Protein AF-A0A946EZR3-F1 (afdb_monomer_lite)

Structure (mmCIF, N/CA/C/O backbone):
data_AF-A0A946EZR3-F1
#
_entry.id   AF-A0A946EZR3-F1
#
loop_
_atom_site.group_PDB
_atom_site.id
_atom_site.type_symbol
_atom_site.label_atom_id
_atom_site.label_alt_id
_atom_site.label_comp_id
_atom_site.label_asym_id
_atom_site.label_entity_id
_atom_site.label_seq_id
_atom_site.pdbx_PDB_ins_code
_atom_site.Cartn_x
_atom_site.Cartn_y
_atom_site.Cartn_z
_atom_site.occupancy
_atom_site.B_iso_or_equiv
_atom_site.auth_seq_id
_atom_site.auth_comp_id
_atom_site.auth_asym_id
_atom_site.auth_atom_id
_atom_site.pdbx_PDB_model_num
ATOM 1 N N . MET A 1 1 ? 6.181 1.613 -22.749 1.00 43.22 1 MET A N 1
ATOM 2 C CA . MET A 1 1 ? 6.421 1.674 -21.295 1.00 43.22 1 MET A CA 1
ATOM 3 C C . MET A 1 1 ? 5.656 0.525 -20.682 1.00 43.22 1 MET A C 1
ATOM 5 O O . MET A 1 1 ? 4.433 0.528 -20.762 1.00 43.22 1 MET A O 1
ATOM 9 N N . GLU A 1 2 ? 6.360 -0.492 -20.198 1.00 53.72 2 GLU A N 1
ATOM 10 C CA . GLU A 1 2 ? 5.733 -1.619 -19.510 1.00 53.72 2 GLU A CA 1
ATOM 11 C C . GLU A 1 2 ? 5.399 -1.191 -18.083 1.00 53.72 2 GLU A C 1
ATOM 13 O O . GLU A 1 2 ? 6.247 -0.687 -17.352 1.00 53.72 2 GLU A O 1
ATOM 18 N N . ILE A 1 3 ? 4.123 -1.305 -17.731 1.00 56.41 3 ILE A N 1
ATOM 19 C CA . ILE A 1 3 ? 3.620 -0.977 -16.400 1.00 56.41 3 ILE A CA 1
ATOM 20 C C . ILE A 1 3 ? 3.815 -2.229 -15.549 1.00 56.41 3 ILE A C 1
ATOM 22 O O . ILE A 1 3 ? 3.412 -3.315 -15.976 1.00 56.41 3 ILE A O 1
ATOM 26 N N . LEU A 1 4 ? 4.410 -2.087 -14.363 1.00 61.78 4 LEU A N 1
ATOM 27 C CA . LEU A 1 4 ? 4.542 -3.196 -13.421 1.00 61.78 4 LEU A CA 1
ATOM 28 C C . LEU A 1 4 ? 3.148 -3.775 -13.125 1.00 61.78 4 LEU A C 1
ATOM 30 O O . LEU A 1 4 ? 2.262 -3.066 -12.640 1.00 61.78 4 LEU A O 1
ATOM 34 N N . LYS A 1 5 ? 2.941 -5.057 -13.435 1.00 61.09 5 LYS A N 1
ATOM 35 C CA . LYS A 1 5 ? 1.716 -5.767 -13.059 1.00 61.09 5 LYS A CA 1
ATOM 36 C C . LYS A 1 5 ? 1.829 -6.188 -11.601 1.00 61.09 5 LYS A C 1
ATOM 38 O O . LYS A 1 5 ? 2.818 -6.805 -11.217 1.00 61.09 5 LYS A O 1
ATOM 43 N N . ILE A 1 6 ? 0.819 -5.854 -10.800 1.00 61.94 6 ILE A N 1
ATOM 44 C CA . ILE A 1 6 ? 0.803 -6.172 -9.366 1.00 61.94 6 ILE A CA 1
ATOM 45 C C . ILE A 1 6 ? 0.825 -7.692 -9.138 1.00 61.94 6 ILE A C 1
ATOM 47 O O . ILE A 1 6 ? 1.426 -8.140 -8.171 1.00 61.94 6 ILE A O 1
ATOM 51 N N . ASP A 1 7 ? 0.293 -8.486 -10.070 1.00 59.16 7 ASP A N 1
ATOM 52 C CA . ASP A 1 7 ? 0.369 -9.954 -10.048 1.00 59.16 7 ASP A CA 1
ATOM 53 C C . ASP A 1 7 ? 1.803 -10.521 -10.056 1.00 59.16 7 ASP A C 1
ATOM 55 O O . ASP A 1 7 ? 2.008 -11.674 -9.681 1.00 59.16 7 ASP A O 1
ATOM 59 N N . ASP A 1 8 ? 2.801 -9.726 -10.458 1.00 59.50 8 ASP A N 1
ATOM 60 C CA . ASP A 1 8 ? 4.216 -10.121 -10.464 1.00 59.50 8 ASP A CA 1
ATOM 61 C C . ASP A 1 8 ? 4.951 -9.731 -9.161 1.00 59.50 8 ASP A C 1
ATOM 63 O O . ASP A 1 8 ? 6.110 -10.099 -8.948 1.00 59.50 8 ASP A O 1
ATOM 67 N N . LEU A 1 9 ? 4.292 -8.995 -8.252 1.00 63.41 9 LEU A N 1
ATOM 68 C CA . LEU A 1 9 ? 4.863 -8.656 -6.948 1.00 63.41 9 LEU A CA 1
ATOM 69 C C . LEU A 1 9 ? 4.867 -9.892 -6.048 1.00 63.41 9 LEU A C 1
ATOM 71 O O . LEU A 1 9 ? 3.838 -10.366 -5.570 1.00 63.41 9 LEU A O 1
ATOM 75 N N . LYS A 1 10 ? 6.069 -10.399 -5.778 1.00 65.62 10 LYS A N 1
ATOM 76 C CA . LYS A 1 10 ? 6.295 -11.431 -4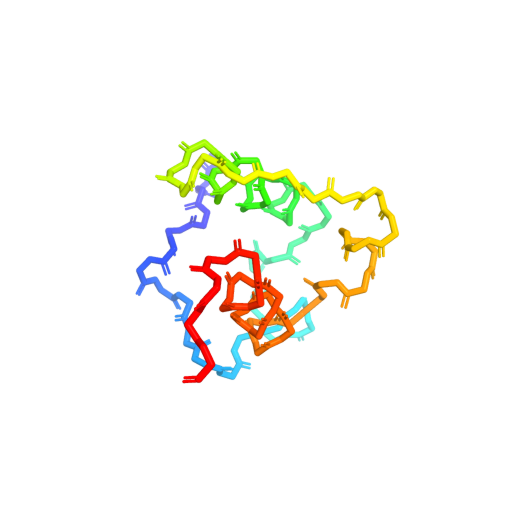.770 1.00 65.62 10 LYS A CA 1
ATOM 77 C C . LYS A 1 10 ? 6.362 -10.787 -3.383 1.00 65.62 10 LYS A C 1
ATOM 79 O O . LYS A 1 10 ? 6.717 -9.616 -3.265 1.00 65.62 10 LYS A O 1
ATOM 84 N N . PRO A 1 11 ? 6.147 -11.558 -2.304 1.00 62.03 11 PRO A N 1
ATOM 85 C CA . PRO A 1 11 ? 6.299 -11.054 -0.937 1.00 62.03 11 PRO A CA 1
ATOM 86 C C . PRO A 1 11 ? 7.683 -10.451 -0.651 1.00 62.03 11 PRO A C 1
ATOM 88 O O . PRO A 1 11 ? 7.817 -9.586 0.205 1.00 62.03 11 PRO A O 1
ATOM 91 N N . ASN A 1 12 ? 8.718 -10.898 -1.375 1.00 62.06 12 ASN A N 1
ATOM 92 C CA . ASN A 1 12 ? 10.085 -10.391 -1.242 1.00 62.06 12 ASN A CA 1
ATOM 93 C C . ASN A 1 12 ? 10.412 -9.207 -2.170 1.00 62.06 12 ASN A C 1
ATOM 95 O O . ASN A 1 12 ? 11.572 -8.779 -2.209 1.00 62.06 12 ASN A O 1
ATOM 99 N N . SER A 1 13 ? 9.435 -8.742 -2.951 1.00 64.75 13 SER A N 1
ATOM 100 C CA . SER A 1 13 ? 9.604 -7.617 -3.855 1.00 64.75 13 SER A CA 1
ATOM 101 C C . SER A 1 13 ? 9.731 -6.332 -3.044 1.00 64.75 13 SER A C 1
ATOM 103 O O . SER A 1 13 ? 8.934 -6.035 -2.151 1.00 64.75 13 SER A O 1
ATOM 105 N N . SER A 1 14 ? 10.752 -5.561 -3.385 1.00 61.66 14 SER A N 1
ATOM 106 C CA . SER A 1 14 ? 11.076 -4.279 -2.770 1.00 61.66 14 SER A CA 1
ATOM 107 C C . SER A 1 14 ? 11.621 -3.355 -3.846 1.00 61.66 14 SER A C 1
ATOM 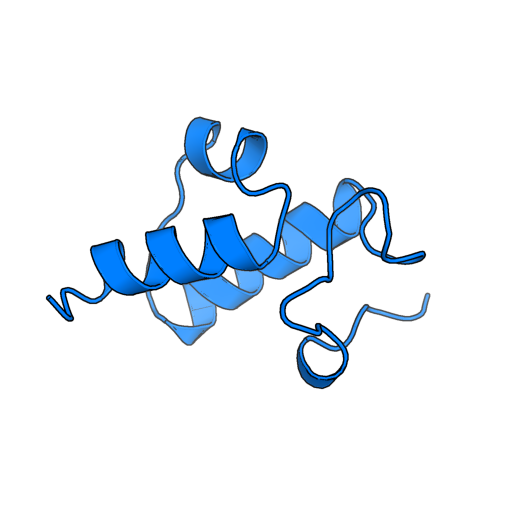109 O O . SER A 1 14 ? 12.157 -3.835 -4.849 1.00 61.66 14 SER A O 1
ATOM 111 N N . LEU A 1 15 ? 11.592 -2.049 -3.580 1.00 62.53 15 LEU A N 1
ATOM 112 C CA . LEU A 1 15 ? 12.162 -1.001 -4.437 1.00 62.53 15 LEU A CA 1
ATOM 113 C C . LEU A 1 15 ? 13.596 -1.320 -4.917 1.00 62.53 15 LEU A C 1
ATOM 115 O O . LEU A 1 15 ? 14.005 -0.934 -6.000 1.00 62.53 15 LEU A O 1
ATOM 119 N N . ASN A 1 16 ? 14.363 -2.060 -4.110 1.00 58.94 16 ASN A N 1
ATOM 120 C CA . ASN A 1 16 ? 15.760 -2.413 -4.381 1.00 58.94 16 ASN A CA 1
ATOM 121 C C . ASN A 1 16 ? 15.955 -3.764 -5.107 1.00 58.94 16 ASN A C 1
ATOM 123 O O . ASN A 1 16 ? 17.061 -4.091 -5.521 1.00 58.94 16 ASN A O 1
ATOM 127 N N . LYS A 1 17 ? 14.912 -4.597 -5.209 1.00 58.91 17 LYS A N 1
ATOM 128 C CA . LYS A 1 17 ? 14.992 -5.956 -5.786 1.00 58.91 17 LYS A CA 1
ATOM 129 C C . LYS A 1 17 ? 14.138 -6.144 -7.032 1.00 58.91 17 LYS A C 1
ATOM 131 O O . LYS A 1 17 ? 14.352 -7.100 -7.772 1.00 58.91 17 LYS A O 1
ATOM 136 N N . THR A 1 18 ? 13.157 -5.278 -7.243 1.00 63.53 18 THR A N 1
ATOM 137 C CA . THR A 1 18 ? 12.244 -5.356 -8.377 1.00 63.53 18 THR A CA 1
ATOM 138 C C . THR A 1 18 ? 12.645 -4.297 -9.389 1.00 63.53 18 THR A C 1
ATOM 140 O O . THR A 1 18 ? 12.471 -3.111 -9.139 1.00 63.53 18 THR A O 1
ATOM 143 N N . GLU A 1 19 ? 13.152 -4.745 -10.537 1.00 61.06 19 GLU A N 1
ATOM 144 C CA . GLU A 1 19 ? 13.734 -3.929 -11.622 1.00 61.06 19 GLU A CA 1
ATOM 145 C C . GLU A 1 19 ? 12.786 -2.859 -12.202 1.00 61.06 19 GLU A C 1
ATOM 147 O O . GLU A 1 19 ? 13.200 -2.005 -12.969 1.00 61.06 19 GLU A O 1
ATOM 152 N N . ASN A 1 20 ? 11.511 -2.895 -11.820 1.00 61.72 20 ASN A N 1
ATOM 153 C CA . ASN A 1 20 ? 10.457 -2.006 -12.290 1.00 61.72 20 ASN A CA 1
ATOM 154 C C . ASN A 1 20 ? 9.769 -1.248 -11.139 1.00 61.72 20 ASN A C 1
ATOM 156 O O . ASN A 1 20 ? 8.707 -0.661 -11.341 1.00 61.72 20 ASN A O 1
ATOM 160 N N . TRP A 1 21 ? 10.318 -1.263 -9.922 1.00 69.88 21 TRP A N 1
ATOM 161 C CA . TRP A 1 21 ? 9.775 -0.518 -8.783 1.00 69.88 21 TRP A CA 1
ATOM 162 C C . TRP A 1 21 ? 10.556 0.781 -8.532 1.00 69.88 21 TRP A C 1
ATOM 164 O O . TRP A 1 21 ? 11.024 1.037 -7.432 1.00 69.88 21 TRP A O 1
ATOM 174 N N . ASP A 1 22 ? 10.656 1.636 -9.550 1.00 73.19 22 ASP A N 1
ATOM 175 C CA . ASP A 1 22 ? 11.154 3.012 -9.427 1.00 73.19 22 ASP A CA 1
ATOM 176 C C . ASP A 1 22 ? 10.128 3.955 -8.777 1.00 73.19 22 ASP A C 1
ATOM 178 O O . ASP A 1 22 ? 8.948 3.624 -8.641 1.00 73.19 22 ASP A O 1
ATOM 182 N N . SER A 1 23 ? 10.543 5.182 -8.441 1.00 73.94 23 SER A N 1
ATOM 183 C CA . SER A 1 23 ? 9.696 6.203 -7.802 1.00 73.94 23 SER A CA 1
ATOM 184 C C . SER A 1 23 ? 8.358 6.451 -8.516 1.00 73.94 23 SER A C 1
ATOM 186 O O . SER A 1 23 ? 7.347 6.686 -7.859 1.00 73.94 23 SER A O 1
ATOM 188 N N . LEU A 1 24 ? 8.315 6.369 -9.853 1.00 79.56 24 LEU A N 1
ATOM 189 C CA . LEU A 1 24 ? 7.070 6.519 -10.620 1.00 79.56 24 LEU A CA 1
ATOM 190 C C . LEU A 1 24 ? 6.137 5.315 -10.459 1.00 79.56 24 LEU A C 1
ATOM 192 O O . LEU A 1 24 ? 4.953 5.489 -10.177 1.00 79.56 24 LEU A O 1
ATOM 196 N N . ASN A 1 25 ? 6.662 4.096 -10.602 1.00 77.75 25 ASN A N 1
ATOM 197 C CA . ASN A 1 25 ? 5.863 2.883 -10.433 1.00 77.75 25 ASN A CA 1
ATOM 198 C C . ASN A 1 25 ? 5.414 2.714 -8.981 1.00 77.75 25 ASN A C 1
ATOM 200 O O . ASN A 1 25 ? 4.293 2.280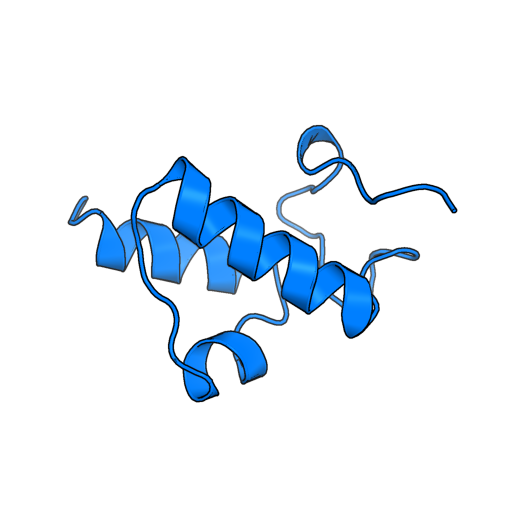 -8.746 1.00 77.75 25 ASN A O 1
ATOM 204 N N . HIS A 1 26 ? 6.222 3.152 -8.014 1.00 81.50 26 HIS A N 1
ATOM 205 C CA . HIS A 1 26 ? 5.830 3.217 -6.613 1.00 81.50 26 HIS A CA 1
ATOM 206 C C . HIS A 1 26 ? 4.554 4.052 -6.419 1.00 81.50 26 HIS A C 1
ATOM 208 O O . HIS A 1 26 ? 3.588 3.565 -5.840 1.00 81.50 26 HIS A O 1
ATOM 214 N N . LEU A 1 27 ? 4.506 5.274 -6.962 1.00 83.81 27 LEU A N 1
ATOM 215 C CA . LEU A 1 27 ? 3.318 6.131 -6.874 1.00 83.81 27 LEU A CA 1
ATOM 216 C C . LEU A 1 27 ? 2.099 5.516 -7.575 1.00 83.81 27 LEU A C 1
ATOM 218 O O . LEU A 1 27 ? 0.984 5.607 -7.063 1.00 83.81 27 LEU A O 1
ATOM 222 N N . ILE A 1 28 ? 2.305 4.857 -8.719 1.00 84.06 28 ILE A N 1
ATOM 223 C CA . ILE A 1 28 ? 1.234 4.161 -9.447 1.00 84.06 28 ILE A CA 1
ATOM 224 C C . ILE A 1 28 ? 0.675 2.998 -8.618 1.00 84.06 28 ILE A C 1
ATOM 226 O O . ILE A 1 28 ? -0.542 2.828 -8.569 1.00 84.06 28 ILE A O 1
ATOM 230 N N . ILE A 1 29 ? 1.536 2.218 -7.955 1.00 81.44 29 ILE A N 1
ATOM 231 C CA . ILE A 1 29 ? 1.124 1.125 -7.064 1.00 81.44 29 ILE A CA 1
ATOM 232 C C . ILE A 1 29 ? 0.280 1.684 -5.922 1.00 81.44 29 ILE A C 1
ATOM 234 O O . ILE A 1 29 ? -0.839 1.215 -5.730 1.00 81.44 29 ILE A O 1
ATOM 238 N N . MET A 1 30 ? 0.762 2.716 -5.218 1.00 86.50 30 MET A N 1
ATOM 239 C CA . MET A 1 30 ? 0.013 3.326 -4.112 1.00 86.50 30 MET A CA 1
ATOM 240 C C . MET A 1 30 ? -1.351 3.823 -4.580 1.00 86.50 30 MET A C 1
ATOM 242 O O . MET A 1 30 ? -2.363 3.442 -4.006 1.00 86.50 30 MET A O 1
ATOM 246 N N . SER A 1 31 ? -1.396 4.579 -5.679 1.00 86.31 31 SER A N 1
ATOM 247 C CA . SER A 1 31 ? -2.649 5.121 -6.209 1.00 86.31 31 SER A CA 1
ATOM 248 C C . SER A 1 31 ? -3.641 4.029 -6.633 1.00 86.31 31 SER A C 1
ATOM 250 O O . SER A 1 31 ? -4.843 4.159 -6.399 1.00 86.31 31 SER A O 1
ATOM 252 N N . ARG A 1 32 ? -3.158 2.923 -7.217 1.00 86.00 32 ARG A N 1
ATOM 253 C CA . ARG A 1 32 ? -4.008 1.766 -7.536 1.00 86.00 32 ARG A CA 1
ATOM 254 C C . ARG A 1 32 ? -4.542 1.090 -6.284 1.00 86.00 32 ARG A C 1
ATOM 256 O O . ARG A 1 32 ? -5.721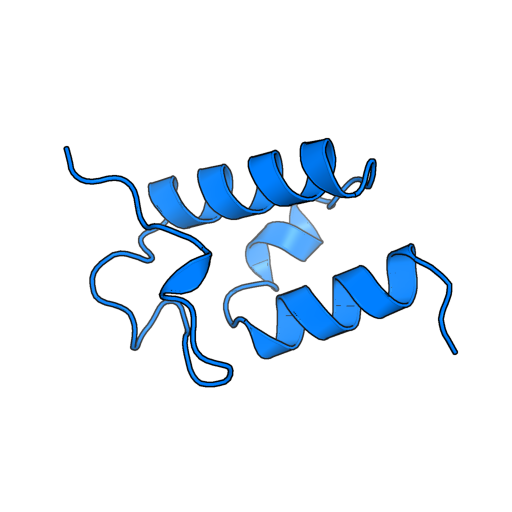 0.769 -6.252 1.00 86.00 32 ARG A O 1
ATOM 263 N N . LEU A 1 33 ? -3.708 0.900 -5.267 1.00 85.81 33 LEU A N 1
ATOM 264 C CA . LEU A 1 33 ? -4.125 0.302 -4.000 1.00 85.81 33 LEU A CA 1
ATOM 265 C C . LEU A 1 33 ? -5.158 1.175 -3.276 1.00 85.81 33 LEU A C 1
ATOM 267 O O . LEU A 1 33 ? -6.144 0.649 -2.769 1.00 85.81 33 LEU A O 1
ATOM 271 N N . GLU A 1 34 ? -4.980 2.499 -3.278 1.00 89.75 34 GLU A N 1
ATOM 272 C CA . GLU A 1 34 ? -5.974 3.442 -2.751 1.00 89.75 34 GLU A CA 1
ATOM 273 C C . GLU A 1 34 ? -7.320 3.299 -3.457 1.00 89.75 34 GLU A C 1
ATOM 275 O O . GLU A 1 34 ? -8.357 3.272 -2.802 1.00 89.75 34 GLU A O 1
ATOM 280 N N . ASN A 1 35 ? -7.311 3.186 -4.787 1.00 88.38 35 ASN A N 1
ATOM 281 C CA . ASN A 1 35 ? -8.533 3.055 -5.572 1.00 88.38 35 ASN A CA 1
ATOM 282 C C . ASN A 1 35 ? -9.206 1.683 -5.398 1.00 88.38 35 ASN A C 1
ATOM 284 O O . ASN A 1 35 ? -10.413 1.631 -5.186 1.00 88.38 35 ASN A O 1
ATOM 288 N N . GLU A 1 36 ? -8.430 0.599 -5.444 1.00 87.62 36 GLU A N 1
ATOM 289 C CA . GLU A 1 36 ? -8.918 -0.786 -5.373 1.00 87.62 36 GLU A CA 1
ATOM 290 C C . GLU A 1 36 ? -9.495 -1.120 -3.991 1.00 87.62 36 GLU A C 1
ATOM 292 O O . GLU A 1 36 ? -10.573 -1.696 -3.874 1.00 87.62 36 GLU A O 1
ATOM 297 N N . PHE A 1 37 ? -8.801 -0.719 -2.924 1.00 86.25 37 PHE A N 1
ATOM 298 C CA . PHE A 1 37 ? -9.215 -0.999 -1.547 1.00 86.25 37 PHE A CA 1
ATOM 299 C C . PHE A 1 37 ? -9.985 0.160 -0.905 1.00 86.25 37 PHE A C 1
ATOM 301 O O . PHE A 1 37 ? -10.379 0.069 0.257 1.00 86.25 37 PHE A O 1
ATO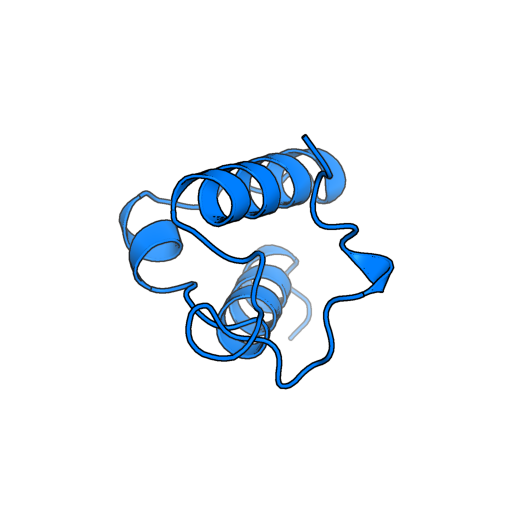M 308 N N . ASN A 1 38 ? -10.203 1.249 -1.648 1.00 88.06 38 ASN A N 1
ATOM 309 C CA . ASN A 1 38 ? -10.836 2.479 -1.174 1.00 88.06 38 ASN A CA 1
ATOM 310 C C . ASN A 1 38 ? -10.177 3.023 0.119 1.00 88.06 38 ASN A C 1
ATOM 312 O O . ASN A 1 38 ? -10.853 3.479 1.047 1.00 88.06 38 ASN A O 1
ATOM 316 N N . VAL A 1 39 ? -8.843 2.962 0.178 1.00 89.06 39 VAL A N 1
ATOM 317 C CA . VAL A 1 39 ? -8.014 3.459 1.289 1.00 89.06 39 VAL A CA 1
ATOM 318 C C . VAL A 1 39 ? -7.275 4.739 0.892 1.00 89.06 39 VAL A C 1
ATOM 320 O O . VAL A 1 39 ? -7.241 5.106 -0.278 1.00 89.06 39 VAL A O 1
ATOM 323 N N . LYS A 1 40 ? -6.676 5.439 1.862 1.00 88.50 40 LYS A N 1
ATOM 324 C CA . LYS A 1 40 ? -5.767 6.564 1.601 1.00 88.50 40 LYS A CA 1
ATOM 325 C C . LYS A 1 40 ? -4.442 6.374 2.322 1.00 88.50 40 LYS A C 1
ATOM 327 O O . LYS A 1 40 ? -4.436 6.173 3.537 1.00 88.50 40 LYS A O 1
ATOM 332 N N . PHE A 1 41 ? -3.339 6.511 1.596 1.00 87.50 41 PHE A N 1
ATOM 333 C CA . PHE A 1 41 ? -1.996 6.552 2.164 1.00 87.50 41 PHE A CA 1
ATOM 334 C C . PHE A 1 41 ? -1.563 8.003 2.364 1.00 87.50 41 PHE A C 1
ATOM 336 O O . PHE A 1 41 ? -1.844 8.887 1.554 1.00 87.50 41 PHE A O 1
ATOM 343 N N . THR A 1 42 ? -0.866 8.278 3.462 1.00 89.12 42 THR A N 1
ATOM 344 C CA . THR A 1 42 ? -0.249 9.594 3.651 1.00 89.12 42 THR A CA 1
ATOM 345 C C . THR A 1 42 ? 1.073 9.675 2.892 1.00 89.12 42 THR A C 1
ATOM 347 O O . THR A 1 42 ? 1.691 8.654 2.608 1.00 89.12 42 THR A O 1
ATOM 350 N N . ALA A 1 43 ? 1.564 10.887 2.613 1.00 85.94 43 ALA A N 1
ATOM 351 C CA . ALA A 1 43 ? 2.883 11.068 1.995 1.00 85.94 43 ALA A CA 1
ATOM 352 C C . ALA A 1 43 ? 3.996 10.340 2.775 1.00 85.94 43 ALA A C 1
ATOM 354 O O . ALA A 1 43 ? 4.854 9.700 2.179 1.00 85.94 43 ALA A O 1
ATOM 355 N N . LYS A 1 44 ? 3.908 10.353 4.111 1.00 86.06 44 LYS A N 1
ATOM 356 C CA . LYS A 1 44 ? 4.834 9.636 4.989 1.00 86.06 44 LYS A CA 1
ATOM 357 C C . LYS A 1 44 ? 4.719 8.117 4.850 1.00 86.06 44 LYS A C 1
ATOM 359 O O . LYS A 1 44 ? 5.737 7.438 4.911 1.00 86.06 44 LYS A O 1
ATOM 364 N N . ASP A 1 45 ? 3.506 7.587 4.677 1.00 85.69 45 ASP A N 1
ATOM 365 C CA . ASP A 1 45 ? 3.325 6.161 4.390 1.00 85.69 45 ASP A CA 1
ATOM 366 C C . ASP A 1 45 ? 3.992 5.831 3.057 1.00 85.69 45 ASP A C 1
ATOM 368 O O . ASP A 1 45 ? 4.855 4.970 3.024 1.00 85.69 45 ASP A O 1
ATOM 372 N N . ILE A 1 46 ? 3.698 6.576 1.990 1.00 84.94 46 ILE A N 1
ATOM 373 C CA . ILE A 1 46 ? 4.300 6.376 0.662 1.00 84.94 46 ILE A CA 1
ATOM 374 C C . ILE A 1 46 ? 5.839 6.340 0.761 1.00 84.94 46 ILE A C 1
ATOM 376 O O . ILE A 1 46 ? 6.470 5.406 0.279 1.00 84.94 46 ILE A O 1
ATOM 380 N N . GLU A 1 47 ? 6.462 7.267 1.492 1.00 83.94 47 GLU A N 1
ATOM 381 C CA . GLU A 1 47 ? 7.918 7.252 1.711 1.00 83.94 47 GLU A CA 1
ATOM 382 C C . GLU A 1 47 ? 8.434 6.022 2.486 1.00 83.94 47 GLU A C 1
ATOM 384 O O . GLU A 1 47 ? 9.567 5.589 2.275 1.00 83.94 47 GLU A O 1
ATOM 389 N N . GLN A 1 48 ? 7.632 5.444 3.384 1.00 82.75 48 GLN A N 1
ATOM 390 C CA . GLN A 1 48 ? 7.997 4.272 4.194 1.00 82.75 48 GLN A CA 1
ATOM 391 C C . GLN A 1 48 ? 7.612 2.931 3.551 1.00 82.75 48 GLN A C 1
ATOM 393 O O . GLN A 1 48 ? 8.159 1.881 3.906 1.00 82.75 48 GLN A O 1
ATOM 398 N N . LEU A 1 49 ? 6.686 2.942 2.596 1.00 85.00 49 LEU A N 1
ATOM 399 C CA . LEU A 1 49 ? 6.098 1.776 1.945 1.00 85.00 49 LEU A CA 1
ATOM 400 C C . LEU A 1 49 ? 6.966 1.245 0.785 1.00 85.00 49 LEU A C 1
ATOM 402 O O . LEU A 1 49 ? 6.479 0.896 -0.286 1.00 85.00 49 LEU A O 1
ATOM 406 N N . ILE A 1 50 ? 8.281 1.159 0.993 1.00 80.88 50 ILE A N 1
ATOM 407 C CA . ILE A 1 50 ? 9.286 0.792 -0.029 1.00 80.88 50 ILE A CA 1
ATOM 408 C C . ILE A 1 50 ? 9.420 -0.721 -0.295 1.00 80.88 50 ILE A C 1
ATOM 410 O O . ILE A 1 50 ? 10.220 -1.144 -1.133 1.00 80.88 50 ILE A O 1
ATOM 414 N N . SER A 1 51 ? 8.656 -1.541 0.426 1.00 80.06 51 SER A N 1
ATOM 415 C CA . SER A 1 51 ? 8.652 -3.004 0.335 1.00 80.06 51 SER A CA 1
ATOM 416 C C . SER A 1 51 ? 7.224 -3.523 0.347 1.00 80.06 51 SER A C 1
ATOM 418 O O . SER A 1 51 ? 6.366 -2.947 1.018 1.00 80.06 51 SER A O 1
ATOM 420 N N . PHE A 1 52 ? 6.976 -4.635 -0.351 1.00 80.38 52 PHE A N 1
ATOM 421 C CA . PHE A 1 52 ? 5.644 -5.238 -0.410 1.00 80.38 52 PHE A CA 1
ATOM 422 C C . PHE A 1 52 ? 5.120 -5.590 0.987 1.00 80.38 52 PHE A C 1
ATOM 424 O O . PHE A 1 52 ? 3.956 -5.349 1.281 1.00 80.38 52 PHE A O 1
ATOM 431 N N . GLU A 1 53 ? 5.990 -6.078 1.874 1.00 81.81 53 GLU A N 1
ATOM 432 C CA . GLU A 1 53 ? 5.644 -6.383 3.267 1.00 81.81 53 GLU A CA 1
ATOM 433 C C . GLU A 1 53 ? 5.093 -5.162 4.021 1.00 81.81 53 GLU A C 1
ATOM 435 O O . GLU A 1 53 ? 4.035 -5.247 4.643 1.00 81.81 53 GLU A O 1
ATOM 440 N N . ASN A 1 54 ? 5.754 -4.003 3.914 1.00 85.31 54 ASN A N 1
ATOM 441 C CA . ASN A 1 54 ? 5.294 -2.769 4.555 1.00 85.31 54 ASN A CA 1
ATOM 442 C C . ASN A 1 54 ? 3.925 -2.352 4.011 1.00 85.31 54 ASN A C 1
ATOM 444 O O . ASN A 1 54 ? 3.042 -1.986 4.785 1.00 85.31 54 ASN A O 1
ATOM 448 N N . ILE A 1 55 ? 3.749 -2.427 2.685 1.00 85.81 55 ILE A N 1
ATOM 449 C CA . ILE A 1 55 ? 2.480 -2.095 2.023 1.00 85.81 55 ILE A CA 1
ATOM 450 C C . ILE A 1 55 ? 1.385 -3.006 2.537 1.00 85.81 55 ILE A C 1
ATOM 452 O O . ILE A 1 55 ? 0.335 -2.524 2.945 1.00 85.81 55 ILE A O 1
ATOM 456 N N . TYR A 1 56 ? 1.643 -4.311 2.531 1.00 84.31 56 TYR A N 1
ATOM 457 C CA . TYR A 1 56 ? 0.692 -5.326 2.941 1.00 84.31 56 TYR A CA 1
ATOM 458 C C . TYR A 1 56 ? 0.258 -5.132 4.394 1.00 84.31 56 TYR A C 1
ATOM 460 O O . TYR A 1 56 ? -0.939 -5.110 4.675 1.00 84.31 56 TYR A O 1
ATOM 468 N N . ASN A 1 57 ? 1.213 -4.913 5.302 1.00 86.69 57 ASN A N 1
ATOM 469 C CA . ASN A 1 57 ? 0.920 -4.647 6.708 1.00 86.69 57 ASN A CA 1
ATOM 470 C C . ASN A 1 57 ? 0.076 -3.380 6.869 1.00 86.69 57 ASN A C 1
ATOM 472 O O . ASN A 1 57 ? -0.956 -3.420 7.534 1.00 86.69 57 ASN A O 1
ATOM 476 N N . LYS A 1 58 ? 0.446 -2.289 6.189 1.00 88.62 58 LYS A N 1
ATOM 477 C CA . LYS A 1 58 ? -0.314 -1.037 6.243 1.00 88.62 58 LYS A CA 1
ATOM 478 C C . LYS A 1 58 ? -1.732 -1.195 5.698 1.00 88.62 58 LYS A C 1
ATOM 480 O O . LYS A 1 58 ? -2.678 -0.656 6.263 1.00 88.62 58 LYS A O 1
ATOM 485 N N . LEU A 1 59 ? -1.892 -1.933 4.603 1.00 86.81 59 LEU A N 1
ATOM 486 C CA . LEU A 1 59 ? -3.199 -2.242 4.028 1.00 86.81 59 LEU A CA 1
ATOM 487 C C . LEU A 1 59 ? -4.049 -3.067 4.987 1.00 86.81 59 LEU A C 1
ATOM 489 O O . LEU A 1 59 ? -5.226 -2.770 5.168 1.00 86.81 59 LEU A O 1
ATOM 493 N N . LYS A 1 60 ? -3.450 -4.064 5.641 1.00 86.81 60 LYS A N 1
ATOM 494 C CA . LYS A 1 60 ? -4.126 -4.881 6.647 1.00 86.81 60 LYS A 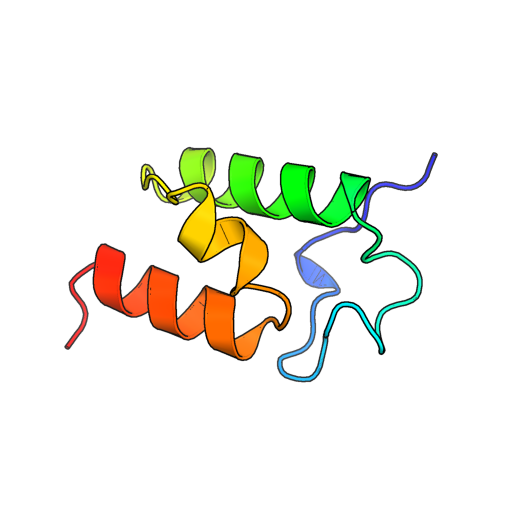CA 1
ATOM 495 C C . LYS A 1 60 ? -4.605 -4.031 7.831 1.00 86.81 60 LYS A C 1
ATOM 497 O O . LYS A 1 60 ? -5.754 -4.188 8.240 1.00 86.81 60 LYS A O 1
ATOM 502 N N . GLU A 1 61 ? -3.776 -3.097 8.307 1.00 88.62 61 GLU A N 1
ATOM 503 C CA . GLU A 1 61 ? -4.156 -2.121 9.340 1.00 88.62 61 GLU A CA 1
ATOM 504 C C . GLU A 1 61 ? -5.324 -1.229 8.888 1.00 88.62 61 GLU A C 1
ATOM 506 O O . GLU A 1 61 ? -6.285 -1.044 9.631 1.00 88.62 61 GLU A O 1
ATOM 511 N N . LEU A 1 62 ? -5.278 -0.701 7.660 1.00 86.44 62 LEU A N 1
ATOM 512 C CA . LEU A 1 62 ? -6.323 0.179 7.119 1.00 86.44 62 LEU A CA 1
ATOM 513 C C . LEU A 1 62 ? -7.657 -0.542 6.889 1.00 86.44 62 LEU A C 1
ATOM 515 O O . LEU A 1 62 ? -8.715 0.074 7.003 1.00 86.44 62 LEU A O 1
ATOM 519 N N . LEU A 1 63 ? -7.611 -1.836 6.574 1.00 86.31 63 LEU A N 1
ATOM 520 C CA . LEU A 1 63 ? -8.790 -2.672 6.355 1.00 86.31 63 LEU A CA 1
ATOM 521 C C . LEU A 1 63 ? -9.369 -3.264 7.652 1.00 86.31 63 LEU A C 1
ATOM 523 O O . LEU A 1 63 ? -10.392 -3.941 7.589 1.00 86.31 63 LEU A O 1
ATOM 527 N N . GLY A 1 64 ? -8.747 -3.023 8.813 1.00 77.44 64 GLY A N 1
ATOM 528 C CA . GLY A 1 64 ? -9.275 -3.439 10.117 1.00 77.44 64 GLY A CA 1
ATOM 529 C C . GLY A 1 64 ? -9.321 -4.955 10.344 1.00 77.44 64 GLY A C 1
ATOM 530 O O . GLY A 1 64 ? -10.144 -5.427 11.122 1.00 77.44 64 GLY A O 1
ATOM 531 N N . ASN A 1 65 ? -8.472 -5.728 9.660 1.00 60.09 65 ASN A N 1
ATOM 532 C CA . ASN A 1 65 ? -8.367 -7.171 9.888 1.00 60.09 65 ASN A CA 1
ATOM 533 C C . ASN A 1 65 ? -7.292 -7.436 10.954 1.00 60.09 65 ASN A C 1
ATOM 535 O O . ASN A 1 65 ? -6.148 -7.706 10.591 1.00 60.09 65 ASN A O 1
ATOM 539 N N . GLU A 1 66 ? -7.633 -7.307 12.240 1.00 48.19 66 GLU A N 1
ATOM 540 C CA . GLU A 1 66 ? -6.777 -7.733 13.368 1.00 48.19 66 GLU A CA 1
ATOM 541 C C . GLU A 1 66 ? -6.587 -9.261 13.385 1.00 48.19 66 GLU A C 1
ATOM 543 O O . GLU A 1 66 ? -7.604 -9.993 13.413 1.00 48.19 66 GLU A O 1
#

Sequence (66 aa):
MEILKIDDLKPNSSLNKTENWDSLNHLIIMSRLENEFNVKFTAKDIEQLISFENIYNKLKELLGNE

Foldseek 3Di:
DDQDDPVPADQFDFCVPDPRNDPVSLVVVQVVLCVVLVHDDDPVLSVVVRGPPSVVVVSCVRNPPD

Radius of gyration: 11.36 Å; chains: 1; bounding box: 27×22×35 Å

pLDDT: mean 76.0, std 12.5, range [43.22, 89.75]

Secondary structure (DSSP, 8-state):
-PPPPGGG--TT-BTTT-TT--HHHHHHHHHHHHHHHT----HHHHHH--BHHHHHHHHHHHTT--